Protein AF-A0A5J4R3A1-F1 (afdb_monomer_lite)

Structure (mmCIF, N/CA/C/O backbone):
data_AF-A0A5J4R3A1-F1
#
_entry.id   AF-A0A5J4R3A1-F1
#
loop_
_atom_site.group_PDB
_atom_site.id
_atom_site.type_symbol
_atom_site.label_atom_id
_atom_site.label_alt_id
_atom_site.label_comp_id
_atom_site.label_asym_id
_atom_site.label_entity_id
_atom_site.label_seq_id
_atom_site.pdbx_PDB_ins_code
_atom_site.Cartn_x
_atom_site.Cartn_y
_atom_site.Cartn_z
_atom_site.occupancy
_atom_site.B_iso_or_equiv
_atom_site.auth_seq_id
_atom_site.auth_comp_id
_atom_site.auth_asym_id
_atom_site.auth_atom_id
_atom_site.pdbx_PDB_model_num
ATOM 1 N N . MET A 1 1 ? 30.239 -17.167 -17.256 1.00 41.69 1 MET A N 1
ATOM 2 C CA . MET A 1 1 ? 29.666 -16.527 -16.058 1.00 41.69 1 MET A CA 1
ATOM 3 C C . MET A 1 1 ? 29.256 -15.148 -16.509 1.00 41.69 1 MET A C 1
ATOM 5 O O . MET A 1 1 ? 30.115 -14.288 -16.571 1.00 41.69 1 MET A O 1
ATOM 9 N N . ASP A 1 2 ? 27.990 -14.963 -16.870 1.00 40.16 2 ASP A N 1
ATOM 10 C CA . ASP A 1 2 ? 27.468 -13.661 -17.287 1.00 40.16 2 ASP A CA 1
ATOM 11 C C . ASP A 1 2 ? 26.061 -13.504 -16.708 1.00 40.16 2 ASP A C 1
ATOM 13 O O . ASP A 1 2 ? 25.052 -13.705 -17.376 1.00 40.16 2 ASP A O 1
ATOM 17 N N . LEU A 1 3 ? 25.999 -13.193 -15.411 1.00 45.00 3 LEU A N 1
ATOM 18 C CA . LEU A 1 3 ? 24.788 -12.699 -14.757 1.00 45.00 3 LEU A CA 1
ATOM 19 C C . LEU A 1 3 ? 24.689 -11.199 -15.031 1.00 45.00 3 LEU A C 1
ATOM 21 O O . LEU A 1 3 ? 24.968 -10.365 -14.175 1.00 45.00 3 LEU A O 1
ATOM 25 N N . LYS A 1 4 ? 24.308 -10.851 -16.259 1.00 47.97 4 LYS A N 1
ATOM 26 C CA . LYS A 1 4 ? 23.780 -9.521 -16.555 1.00 47.97 4 LYS A CA 1
ATOM 27 C C . LYS A 1 4 ? 22.272 -9.615 -16.359 1.00 47.97 4 LYS A C 1
ATOM 29 O O . LYS A 1 4 ? 21.528 -9.841 -17.308 1.00 47.97 4 LYS A O 1
ATOM 34 N N . SER A 1 5 ? 21.839 -9.527 -15.100 1.00 44.91 5 SER A N 1
ATOM 35 C CA . SER A 1 5 ? 20.430 -9.289 -14.792 1.00 44.91 5 SER A CA 1
ATOM 36 C C . SER A 1 5 ? 20.105 -7.909 -15.354 1.00 44.91 5 SER A C 1
ATOM 38 O O . SER A 1 5 ? 20.524 -6.885 -14.814 1.00 44.91 5 SER A O 1
ATOM 40 N N . SER A 1 6 ? 19.513 -7.895 -16.547 1.00 42.62 6 SER A N 1
ATOM 41 C CA . SER A 1 6 ? 19.063 -6.682 -17.210 1.00 42.62 6 SER A CA 1
ATOM 42 C C . SER A 1 6 ? 17.927 -6.129 -16.371 1.00 42.62 6 SER A C 1
ATOM 44 O O . SER A 1 6 ? 16.792 -6.578 -16.484 1.00 42.62 6 SER A O 1
ATOM 46 N N . ASN A 1 7 ? 18.267 -5.173 -15.517 1.00 51.69 7 ASN A N 1
ATOM 47 C CA . ASN A 1 7 ? 17.348 -4.360 -14.741 1.00 51.69 7 ASN A CA 1
ATOM 48 C C . ASN A 1 7 ? 16.622 -3.418 -15.713 1.00 51.69 7 ASN A C 1
ATOM 50 O O . ASN A 1 7 ? 16.937 -2.236 -15.825 1.00 51.69 7 ASN A O 1
ATOM 54 N N . LYS A 1 8 ? 15.770 -4.002 -16.557 1.00 50.09 8 LYS A N 1
ATOM 55 C CA . LYS A 1 8 ? 14.904 -3.267 -17.466 1.00 50.09 8 LYS A CA 1
ATOM 56 C C . LYS A 1 8 ? 13.750 -2.769 -16.606 1.00 50.09 8 LYS A C 1
ATOM 58 O O . LYS A 1 8 ? 13.118 -3.586 -15.933 1.00 50.09 8 LYS A O 1
ATOM 63 N N . SER A 1 9 ? 13.513 -1.460 -16.597 1.00 54.66 9 SER A N 1
ATOM 64 C CA . SER A 1 9 ? 12.262 -0.906 -16.087 1.00 54.66 9 SER A CA 1
ATOM 65 C C . SER A 1 9 ? 11.109 -1.726 -16.687 1.00 54.66 9 SER A C 1
ATOM 67 O O . SER A 1 9 ? 11.165 -2.095 -17.867 1.00 54.66 9 SER A O 1
ATOM 69 N N . PRO A 1 10 ? 10.124 -2.154 -15.879 1.00 63.81 10 PRO A N 1
ATOM 70 C CA . PRO A 1 10 ? 9.014 -2.934 -16.395 1.00 63.81 10 PRO A CA 1
ATOM 71 C C . PRO A 1 10 ? 8.327 -2.106 -17.479 1.00 63.81 10 PRO A C 1
ATOM 73 O O . PRO A 1 10 ? 8.098 -0.914 -17.299 1.00 63.81 10 PRO A O 1
ATOM 76 N N . GLU A 1 11 ? 8.016 -2.746 -18.603 1.00 66.56 11 GLU A N 1
ATOM 77 C CA . GLU A 1 11 ? 7.467 -2.120 -19.817 1.00 66.56 11 GLU A CA 1
ATOM 78 C C . GLU A 1 11 ? 6.253 -1.212 -19.530 1.00 66.56 11 GLU A C 1
ATOM 80 O O . GLU A 1 11 ? 6.054 -0.199 -20.194 1.00 66.56 11 GLU A O 1
ATOM 85 N N . CYS A 1 12 ? 5.500 -1.505 -18.464 1.00 71.94 12 CYS A N 1
ATOM 86 C CA . CYS A 1 12 ? 4.370 -0.703 -18.003 1.00 71.94 12 CYS A CA 1
ATOM 87 C C . CYS A 1 12 ? 4.738 0.671 -17.409 1.00 71.94 12 CYS A C 1
ATOM 89 O O . CYS A 1 12 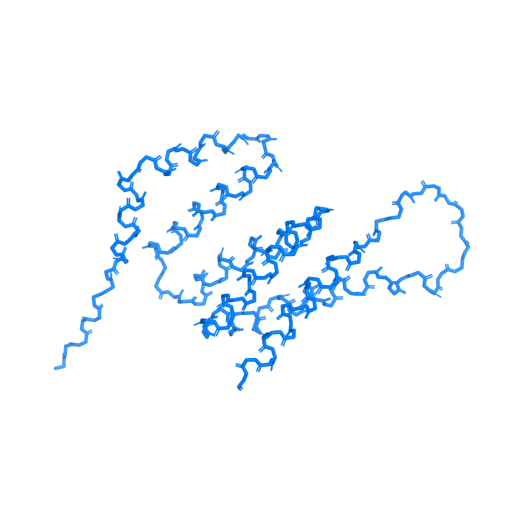? 3.909 1.577 -17.440 1.00 71.94 12 CYS A O 1
ATOM 91 N N . LEU A 1 13 ? 5.942 0.852 -16.854 1.00 76.00 13 LEU A N 1
ATOM 92 C CA . LEU A 1 13 ? 6.381 2.139 -16.303 1.00 76.00 13 LEU A CA 1
ATOM 93 C C . LEU A 1 13 ? 6.898 3.082 -17.378 1.00 76.00 13 LEU A C 1
ATOM 95 O O . LEU A 1 13 ? 6.645 4.285 -17.290 1.00 76.00 13 LEU A O 1
ATOM 99 N N . ASP A 1 14 ? 7.572 2.534 -18.388 1.00 78.75 14 ASP A N 1
ATOM 100 C CA . ASP A 1 14 ? 7.945 3.286 -19.582 1.00 78.75 14 ASP A CA 1
ATOM 101 C C . ASP A 1 14 ? 6.657 3.813 -20.247 1.00 78.75 14 ASP A C 1
ATOM 103 O O . ASP A 1 14 ? 6.508 5.016 -20.453 1.00 78.75 14 ASP A O 1
ATOM 107 N N . GLU A 1 15 ? 5.647 2.949 -20.417 1.00 82.94 15 GLU A N 1
ATOM 108 C CA . GLU A 1 15 ? 4.334 3.339 -20.945 1.00 82.94 15 GLU A CA 1
ATOM 109 C C . GLU A 1 15 ? 3.591 4.346 -20.044 1.00 82.94 15 GLU A C 1
ATOM 111 O O . GLU A 1 15 ? 3.004 5.307 -20.542 1.00 82.94 15 GLU A O 1
ATOM 116 N N . PHE A 1 16 ? 3.648 4.199 -18.716 1.00 86.00 16 PHE A N 1
ATOM 117 C CA . PHE A 1 16 ? 3.096 5.193 -17.788 1.00 86.00 16 PHE A CA 1
ATOM 118 C C . PHE A 1 16 ? 3.753 6.573 -17.955 1.00 86.00 16 PHE A C 1
ATOM 120 O O . PHE A 1 16 ? 3.058 7.590 -17.900 1.00 86.00 16 PHE A O 1
ATOM 127 N N . CYS A 1 17 ? 5.076 6.621 -18.139 1.00 81.81 17 CYS A N 1
ATOM 128 C CA . CYS A 1 17 ? 5.831 7.866 -18.291 1.00 81.81 17 CYS A CA 1
ATOM 129 C C . CYS A 1 17 ? 5.626 8.522 -19.661 1.00 81.81 17 CYS A C 1
ATOM 131 O O . CYS A 1 17 ? 5.611 9.753 -19.742 1.00 81.81 17 CYS A O 1
ATOM 133 N N . ASP A 1 18 ? 5.445 7.711 -20.703 1.00 85.19 18 ASP A N 1
ATOM 134 C CA . ASP A 1 18 ? 5.187 8.161 -22.071 1.00 85.19 18 ASP A CA 1
ATOM 135 C C . ASP A 1 18 ? 3.755 8.691 -22.255 1.00 85.19 18 ASP A C 1
ATOM 137 O O . ASP A 1 18 ? 3.489 9.509 -23.141 1.00 85.19 18 ASP A O 1
ATOM 141 N N . GLN A 1 19 ? 2.822 8.279 -21.396 1.00 86.00 19 GLN A N 1
ATOM 142 C CA . GLN A 1 19 ? 1.474 8.839 -21.344 1.00 86.00 19 GLN A CA 1
ATOM 143 C C . GLN A 1 19 ? 1.440 10.213 -20.649 1.00 86.00 19 GLN A C 1
ATOM 145 O O . GLN A 1 19 ? 2.308 10.586 -19.864 1.00 86.00 19 GLN A O 1
ATOM 150 N N . GLU A 1 20 ? 0.368 10.988 -20.856 1.00 89.06 20 GLU A N 1
ATOM 151 C CA . GLU A 1 20 ? 0.172 12.268 -20.149 1.00 89.06 20 GLU A CA 1
ATOM 152 C C . GLU A 1 20 ? -0.186 12.099 -18.655 1.00 89.06 20 GLU A C 1
ATOM 154 O O . GLU A 1 20 ? -0.392 13.093 -17.951 1.00 89.06 20 GLU A O 1
ATOM 159 N N . ILE A 1 21 ? -0.240 10.867 -18.131 1.00 89.44 21 ILE A N 1
ATOM 160 C CA . ILE A 1 21 ? -0.641 10.576 -16.746 1.00 89.44 21 ILE A CA 1
ATOM 161 C C . ILE A 1 21 ? 0.205 11.349 -15.720 1.00 89.44 21 ILE A C 1
ATOM 163 O O . ILE A 1 21 ? -0.392 12.038 -14.887 1.00 89.44 21 ILE A O 1
ATOM 167 N N . PRO A 1 22 ? 1.555 11.361 -15.766 1.00 89.81 22 PRO A N 1
ATOM 168 C CA . PRO A 1 22 ? 2.350 12.121 -14.803 1.00 89.81 22 PRO A CA 1
ATOM 169 C C . PRO A 1 22 ? 2.052 13.622 -14.858 1.00 89.81 22 PRO A C 1
ATOM 171 O O . PRO A 1 22 ? 2.093 14.303 -13.834 1.00 89.81 22 PRO A O 1
ATOM 174 N N . GLN A 1 23 ? 1.741 14.155 -16.045 1.00 88.44 23 GLN A N 1
ATOM 175 C CA . GLN A 1 23 ? 1.373 15.560 -16.211 1.00 88.44 23 GLN A CA 1
ATOM 176 C C . GLN A 1 23 ? 0.006 15.850 -15.590 1.00 88.44 23 GLN A C 1
ATOM 178 O O . GLN A 1 23 ? -0.160 16.885 -14.949 1.00 88.44 23 GLN A O 1
ATOM 183 N N . VAL A 1 24 ? -0.960 14.939 -15.740 1.00 91.50 24 VAL A N 1
ATOM 184 C CA . VAL A 1 24 ? -2.277 15.033 -15.098 1.00 91.50 24 VAL A CA 1
ATOM 185 C C . VAL A 1 24 ? -2.146 14.969 -13.577 1.00 91.50 24 VAL A C 1
ATOM 187 O O . VAL A 1 24 ? -2.689 15.838 -12.902 1.00 91.50 24 VAL A O 1
ATOM 190 N N . LEU A 1 25 ? -1.376 14.021 -13.036 1.00 91.12 25 LEU A N 1
ATOM 191 C CA . LEU A 1 25 ? -1.151 13.893 -11.591 1.00 91.12 25 LEU A CA 1
ATOM 192 C C . LEU A 1 25 ? -0.481 15.143 -11.000 1.00 91.12 25 LEU A C 1
ATOM 194 O O . LEU A 1 25 ? -0.883 15.632 -9.947 1.00 91.12 25 LEU A O 1
ATOM 198 N N . LYS A 1 26 ? 0.485 15.737 -11.716 1.00 89.38 26 LYS A N 1
ATOM 199 C CA . LYS A 1 26 ? 1.151 16.984 -11.298 1.00 89.38 26 LYS A CA 1
ATOM 200 C C . LYS A 1 26 ? 0.199 18.175 -11.146 1.00 89.38 26 LYS A C 1
ATOM 202 O O . LYS A 1 26 ? 0.515 19.092 -10.392 1.00 89.38 26 LYS A O 1
ATOM 207 N N . LYS A 1 27 ? -0.959 18.174 -11.820 1.00 90.88 27 LYS A N 1
ATOM 208 C CA . LYS A 1 27 ? -1.966 19.246 -11.688 1.00 90.88 27 LYS A CA 1
ATOM 209 C C . LYS A 1 27 ? -2.615 19.285 -10.302 1.00 90.88 27 LYS A C 1
ATOM 211 O O . LYS A 1 27 ? -3.169 20.319 -9.957 1.00 90.88 27 LYS A O 1
ATOM 216 N N . PHE A 1 28 ? -2.519 18.204 -9.527 1.00 88.25 28 PHE A N 1
ATOM 217 C CA . PHE A 1 28 ? -3.049 18.102 -8.163 1.00 88.25 28 PHE A CA 1
ATOM 218 C C . PHE A 1 28 ? -1.986 18.348 -7.079 1.00 88.25 28 PHE A C 1
ATOM 220 O O . PHE A 1 28 ? -2.205 18.010 -5.924 1.00 88.25 28 PHE A O 1
ATOM 227 N N . LEU A 1 29 ? -0.801 18.868 -7.431 1.00 88.44 29 LEU A N 1
ATOM 228 C CA . LEU A 1 29 ? 0.295 19.126 -6.484 1.00 88.44 29 LEU A CA 1
ATOM 229 C C . LEU A 1 29 ? 0.290 20.565 -5.951 1.00 88.44 29 LEU A C 1
ATOM 231 O O . LEU A 1 29 ? 1.351 21.161 -5.743 1.00 88.44 29 LEU A O 1
ATOM 235 N N . GLY A 1 30 ? -0.891 21.162 -5.772 1.00 82.88 30 GLY A N 1
ATOM 236 C CA . GLY A 1 30 ? -1.003 22.535 -5.305 1.00 82.88 30 GLY A CA 1
ATOM 237 C C . GLY A 1 30 ? -0.293 22.737 -3.955 1.00 82.88 30 GLY A C 1
ATOM 238 O O . GLY A 1 30 ? -0.465 21.936 -3.042 1.00 82.88 30 GLY A O 1
ATOM 239 N N . PRO A 1 31 ? 0.462 23.834 -3.750 1.00 68.62 31 PRO A N 1
ATOM 240 C CA . PRO A 1 31 ? 1.281 24.049 -2.546 1.00 68.62 31 PRO A CA 1
ATOM 241 C C . PRO A 1 31 ? 0.484 24.194 -1.236 1.00 68.62 31 PRO A C 1
ATOM 243 O O . PRO A 1 31 ? 1.071 24.275 -0.160 1.00 68.62 31 PRO A O 1
ATOM 246 N N . LYS A 1 32 ? -0.848 24.273 -1.316 1.00 75.00 32 LYS A N 1
ATOM 247 C CA . LYS A 1 32 ? -1.768 24.305 -0.169 1.00 75.00 32 LYS A CA 1
ATOM 248 C C . LYS A 1 32 ? -2.828 23.204 -0.237 1.00 75.00 32 LYS A C 1
ATOM 250 O O . LYS A 1 32 ? -3.722 23.178 0.604 1.00 75.00 32 LYS A O 1
ATOM 255 N N . GLU A 1 33 ? -2.756 22.336 -1.241 1.00 72.25 33 GLU A N 1
ATOM 256 C CA . GLU A 1 33 ? -3.650 21.194 -1.354 1.00 72.25 33 GLU A CA 1
ATOM 257 C C . GLU A 1 33 ? -3.124 20.100 -0.427 1.00 72.25 33 GLU A C 1
ATOM 259 O O . GLU A 1 33 ? -1.952 19.744 -0.441 1.00 72.25 33 GLU A O 1
ATOM 264 N N . GLN A 1 34 ? -3.996 19.636 0.454 1.00 70.88 34 GLN A N 1
ATOM 265 C CA . GLN A 1 34 ? -3.805 18.450 1.293 1.00 70.88 34 GLN A CA 1
ATOM 266 C C . GLN A 1 34 ? -5.022 17.536 1.126 1.00 70.88 34 GLN A C 1
ATOM 268 O O . GLN A 1 34 ? -5.367 16.747 2.003 1.00 70.88 34 GLN A O 1
ATOM 273 N N . ASP A 1 35 ? -5.748 17.735 0.024 1.00 74.69 35 ASP A N 1
ATOM 274 C CA . ASP A 1 35 ? -6.918 16.949 -0.285 1.00 74.69 35 ASP A CA 1
ATOM 275 C C . ASP A 1 35 ? -6.503 15.570 -0.804 1.00 74.69 35 ASP A C 1
ATOM 277 O O . ASP A 1 35 ? -5.334 15.250 -1.022 1.00 74.69 35 ASP A O 1
ATOM 281 N N . GLU A 1 36 ? -7.488 14.707 -0.979 1.00 71.38 36 GLU A N 1
ATOM 2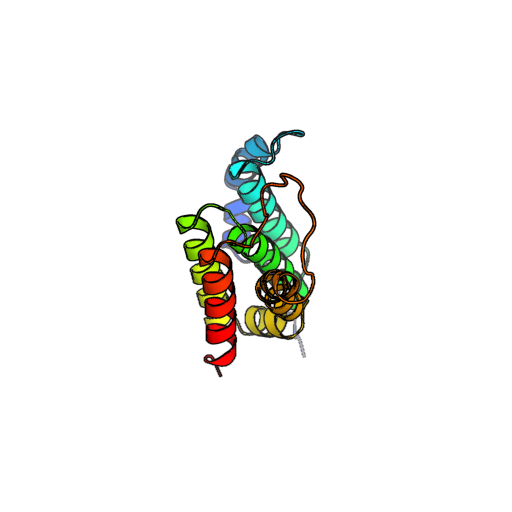82 C CA . GLU A 1 36 ? -7.235 13.336 -1.401 1.00 71.38 36 GLU A CA 1
ATOM 283 C C . GLU A 1 36 ? -6.524 13.249 -2.757 1.00 71.38 36 GLU A C 1
ATOM 285 O O . GLU A 1 36 ? -5.692 12.368 -2.957 1.00 71.38 36 GLU A O 1
ATOM 290 N N . LYS A 1 37 ? -6.824 14.157 -3.690 1.00 84.19 37 LYS A N 1
ATOM 291 C CA . LYS A 1 37 ? -6.215 14.133 -5.024 1.00 84.19 37 LYS A CA 1
ATOM 292 C C . LYS A 1 37 ? -4.735 14.459 -4.932 1.00 84.19 37 LYS A C 1
ATOM 294 O O . LYS A 1 37 ? -3.943 13.821 -5.625 1.00 84.19 37 LYS A O 1
ATOM 299 N N . PHE A 1 38 ? -4.373 15.387 -4.051 1.00 83.94 38 PHE A N 1
ATOM 300 C CA . PHE A 1 38 ? -2.988 15.671 -3.712 1.00 83.94 38 PHE A CA 1
ATOM 301 C C . PHE A 1 38 ? -2.287 14.435 -3.133 1.00 83.94 38 PHE A C 1
ATOM 303 O O . PHE A 1 38 ? -1.249 14.025 -3.655 1.00 83.94 38 PHE A O 1
ATOM 310 N N . VAL A 1 39 ? -2.867 13.783 -2.117 1.00 78.25 39 VAL A N 1
ATOM 311 C CA . VAL A 1 39 ? -2.270 12.585 -1.490 1.00 78.25 39 VAL A CA 1
ATOM 312 C C . VAL A 1 39 ? -2.106 11.449 -2.503 1.00 78.25 39 VAL A C 1
ATOM 314 O O . VAL A 1 39 ? -1.029 10.873 -2.611 1.00 78.25 39 VAL A O 1
ATOM 317 N N . LEU A 1 40 ? -3.126 11.156 -3.312 1.00 85.81 40 LEU A N 1
ATOM 318 C CA . LEU A 1 40 ? -3.052 10.089 -4.314 1.00 85.81 40 LEU A CA 1
ATOM 319 C C . LEU A 1 40 ? -2.043 10.407 -5.423 1.00 85.81 40 LEU A C 1
ATOM 321 O O . LEU A 1 40 ? -1.259 9.545 -5.817 1.00 85.81 40 LEU A O 1
ATOM 325 N N . SER A 1 41 ? -2.020 11.648 -5.908 1.00 87.38 41 SER A N 1
ATOM 326 C CA . SER A 1 41 ? -1.117 12.045 -6.992 1.00 87.38 41 SER A CA 1
ATOM 327 C C . SER A 1 41 ? 0.338 12.057 -6.546 1.00 87.38 41 SER A C 1
ATOM 329 O O . SER A 1 41 ? 1.201 11.553 -7.264 1.00 87.38 41 SER A O 1
ATOM 331 N N . THR A 1 42 ? 0.615 12.587 -5.351 1.00 82.69 42 THR A N 1
ATOM 332 C CA . THR A 1 42 ? 1.952 12.523 -4.744 1.00 82.69 42 THR A CA 1
ATOM 333 C C . THR A 1 42 ? 2.387 11.080 -4.516 1.00 82.69 42 THR A C 1
ATOM 335 O O . THR A 1 42 ? 3.511 10.739 -4.871 1.00 82.69 42 THR A O 1
ATOM 338 N N . THR A 1 43 ? 1.491 10.226 -4.015 1.00 85.81 43 THR A N 1
ATOM 339 C CA . THR A 1 43 ? 1.738 8.795 -3.792 1.00 85.81 43 THR A CA 1
ATOM 340 C C . THR A 1 43 ? 2.147 8.083 -5.076 1.00 85.81 43 THR A C 1
ATOM 342 O O . THR A 1 43 ? 3.220 7.489 -5.129 1.00 85.81 43 THR A O 1
ATOM 345 N N . ILE A 1 44 ? 1.344 8.188 -6.139 1.00 87.94 44 ILE A N 1
ATOM 346 C CA . ILE A 1 44 ? 1.627 7.514 -7.415 1.00 87.94 44 ILE A CA 1
ATOM 347 C C . ILE A 1 44 ? 2.948 8.020 -8.009 1.00 87.94 44 ILE A C 1
ATOM 349 O O . ILE A 1 44 ? 3.790 7.222 -8.416 1.00 87.94 44 ILE A O 1
ATOM 353 N N . LEU A 1 45 ? 3.168 9.341 -8.021 1.00 83.50 45 LEU A N 1
ATOM 354 C CA . LEU A 1 45 ? 4.409 9.929 -8.537 1.00 83.50 45 LEU A CA 1
ATOM 355 C C . LEU A 1 45 ? 5.638 9.512 -7.718 1.00 83.50 45 LEU A C 1
ATOM 357 O O . LEU A 1 45 ? 6.709 9.314 -8.291 1.00 83.50 45 LEU A O 1
ATOM 361 N N . HIS A 1 46 ? 5.496 9.380 -6.398 1.00 82.19 46 HIS A N 1
ATOM 362 C CA . HIS A 1 46 ? 6.570 8.925 -5.524 1.00 82.19 46 HIS A CA 1
ATOM 363 C C . HIS A 1 46 ? 6.897 7.451 -5.764 1.00 82.19 46 HIS A C 1
ATOM 365 O O . HIS A 1 46 ? 8.061 7.135 -5.988 1.00 82.19 46 HIS A O 1
ATOM 371 N N . ILE A 1 47 ? 5.887 6.575 -5.802 1.00 80.19 47 ILE A N 1
ATOM 372 C CA . ILE A 1 47 ? 6.060 5.139 -6.063 1.00 80.19 47 ILE A CA 1
ATOM 373 C C . ILE A 1 47 ? 6.752 4.925 -7.410 1.00 80.19 47 ILE A C 1
ATOM 375 O O . ILE A 1 47 ? 7.774 4.249 -7.461 1.00 80.19 47 ILE A O 1
ATOM 379 N N . VAL A 1 48 ? 6.264 5.555 -8.484 1.00 81.81 48 VAL A N 1
ATOM 380 C CA . VAL A 1 48 ? 6.867 5.430 -9.823 1.00 81.81 48 VAL A CA 1
ATOM 381 C C . VAL A 1 48 ? 8.297 5.975 -9.843 1.00 81.81 48 VAL A C 1
ATOM 383 O O . VAL A 1 48 ? 9.205 5.317 -10.346 1.00 81.81 48 VAL A O 1
ATOM 386 N N . GLY A 1 49 ? 8.528 7.150 -9.248 1.00 75.31 49 GLY A N 1
ATOM 387 C CA . GLY A 1 49 ? 9.859 7.757 -9.189 1.00 75.31 49 GLY A CA 1
ATOM 388 C C . GLY A 1 49 ? 10.870 6.969 -8.347 1.00 75.31 49 GLY A C 1
ATOM 389 O O . GLY A 1 49 ? 12.068 7.031 -8.627 1.00 75.31 49 GLY A O 1
ATOM 390 N N . VAL A 1 50 ? 10.409 6.240 -7.326 1.00 71.25 50 VAL A N 1
ATOM 391 C CA . VAL A 1 50 ? 11.215 5.293 -6.542 1.00 71.25 50 VAL A CA 1
ATOM 392 C C . VAL A 1 50 ? 11.482 4.027 -7.350 1.00 71.25 50 VAL A C 1
ATOM 394 O O . VAL A 1 50 ? 12.623 3.573 -7.393 1.00 71.25 50 VAL A O 1
ATOM 397 N N . TYR A 1 51 ? 10.464 3.491 -8.023 1.00 68.81 51 TYR A N 1
ATOM 398 C CA . TYR A 1 51 ? 10.568 2.266 -8.810 1.00 68.81 51 TYR A CA 1
ATOM 399 C C . TYR A 1 51 ? 11.620 2.386 -9.921 1.00 68.81 51 TYR A C 1
ATOM 401 O O . TYR A 1 51 ? 12.427 1.477 -10.095 1.00 68.81 51 TYR A O 1
ATOM 409 N N . ASP A 1 52 ? 11.660 3.525 -10.617 1.00 70.00 52 ASP A N 1
ATOM 410 C CA . ASP A 1 52 ? 12.617 3.801 -11.699 1.00 70.00 52 ASP A CA 1
ATOM 411 C C . ASP A 1 52 ? 14.079 3.890 -11.213 1.00 70.00 52 ASP A C 1
ATOM 413 O O . ASP A 1 52 ? 15.021 3.539 -11.919 1.00 70.00 52 ASP A O 1
ATOM 417 N N . LYS A 1 53 ? 14.293 4.343 -9.971 1.00 70.44 53 LYS A N 1
ATOM 418 C CA . LYS A 1 53 ? 15.632 4.685 -9.458 1.00 70.44 53 LYS A CA 1
ATOM 419 C C . LYS A 1 53 ? 16.227 3.655 -8.513 1.00 70.44 53 LYS A C 1
ATOM 421 O O . LYS A 1 53 ? 17.442 3.654 -8.312 1.00 70.44 53 LYS A O 1
ATOM 426 N N . ILE A 1 54 ? 15.395 2.834 -7.881 1.00 73.12 54 ILE A N 1
ATOM 427 C CA . ILE A 1 54 ? 15.804 1.951 -6.793 1.00 73.12 54 ILE A CA 1
ATOM 428 C C . ILE A 1 54 ? 15.532 0.504 -7.184 1.00 73.12 54 ILE A C 1
ATOM 430 O O . ILE A 1 54 ? 14.401 0.110 -7.459 1.00 73.12 54 ILE A O 1
ATOM 434 N N . SER A 1 55 ? 16.601 -0.290 -7.203 1.00 71.31 55 SER A N 1
ATOM 435 C CA . SER A 1 55 ? 16.553 -1.736 -7.457 1.00 71.31 55 SER A CA 1
ATOM 436 C C . SER A 1 55 ? 16.372 -2.570 -6.190 1.00 71.31 55 SER A C 1
ATOM 438 O O . SER A 1 55 ? 16.247 -3.781 -6.286 1.00 71.31 55 SER A O 1
ATOM 440 N N . ASP A 1 56 ? 16.427 -1.936 -5.018 1.00 80.62 56 ASP A N 1
ATOM 441 C CA . ASP A 1 56 ? 16.201 -2.586 -3.731 1.00 80.62 56 ASP A CA 1
ATOM 442 C C . ASP A 1 56 ? 14.692 -2.727 -3.485 1.00 80.62 56 ASP A C 1
ATOM 444 O O . ASP A 1 56 ? 13.977 -1.727 -3.345 1.00 80.62 56 ASP A O 1
ATOM 448 N N . ASP A 1 57 ? 14.219 -3.972 -3.457 1.00 75.50 57 ASP A N 1
ATOM 449 C CA . ASP A 1 57 ? 12.797 -4.291 -3.333 1.00 75.50 57 ASP A CA 1
ATOM 450 C C . ASP A 1 57 ? 12.215 -3.856 -1.978 1.00 75.50 57 ASP A C 1
ATOM 452 O O . ASP A 1 57 ? 11.061 -3.447 -1.920 1.00 75.50 57 ASP A O 1
ATOM 456 N N . ILE A 1 58 ? 13.008 -3.820 -0.899 1.00 76.62 58 ILE A N 1
ATOM 457 C CA . ILE A 1 58 ? 12.534 -3.392 0.430 1.00 76.62 58 ILE A CA 1
ATOM 458 C C . ILE A 1 58 ? 12.237 -1.893 0.424 1.00 76.62 58 ILE A C 1
ATOM 460 O O . ILE A 1 58 ? 11.192 -1.448 0.907 1.00 76.62 58 ILE A O 1
ATOM 464 N N . ILE A 1 59 ? 13.148 -1.090 -0.135 1.00 79.25 59 ILE A N 1
ATOM 465 C CA . ILE A 1 59 ? 12.956 0.364 -0.227 1.00 79.25 59 ILE A CA 1
ATOM 466 C C . ILE A 1 59 ? 11.749 0.684 -1.115 1.00 79.25 59 ILE A C 1
ATOM 468 O O . ILE A 1 59 ? 10.945 1.557 -0.779 1.00 79.25 59 ILE A O 1
ATOM 472 N N . ARG A 1 60 ? 11.602 -0.039 -2.229 1.00 78.62 60 ARG A N 1
ATOM 473 C CA . ARG A 1 60 ? 10.467 0.102 -3.143 1.00 78.62 60 ARG A CA 1
ATOM 474 C C . ARG A 1 60 ? 9.142 -0.254 -2.467 1.00 78.62 60 ARG A C 1
ATOM 476 O O . ARG A 1 60 ? 8.201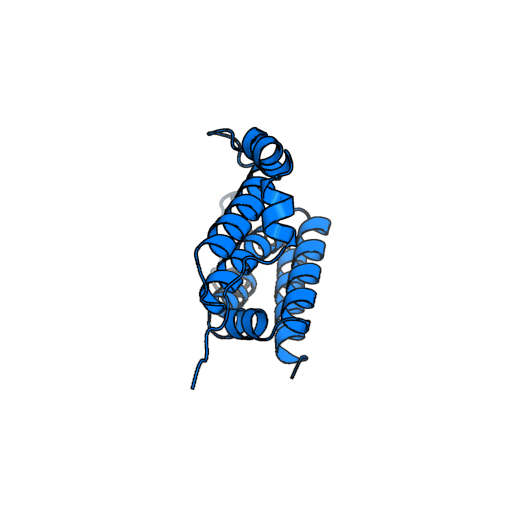 0.534 -2.541 1.00 78.62 60 ARG A O 1
ATOM 483 N N . SER A 1 61 ? 9.082 -1.383 -1.770 1.00 81.44 61 SER A N 1
ATOM 484 C CA . SER A 1 61 ? 7.885 -1.830 -1.055 1.00 81.44 61 SER A CA 1
ATOM 485 C C . SER A 1 61 ? 7.482 -0.846 0.040 1.00 81.44 61 SER A C 1
ATOM 487 O O . SER A 1 61 ? 6.310 -0.488 0.149 1.00 81.44 61 SER A O 1
ATOM 489 N N . ASN A 1 62 ? 8.446 -0.280 0.770 1.00 81.25 62 ASN A N 1
ATOM 490 C CA . ASN A 1 62 ? 8.165 0.746 1.778 1.00 81.25 62 ASN A CA 1
ATOM 491 C C . ASN A 1 62 ? 7.529 2.013 1.185 1.00 81.25 62 ASN A C 1
ATOM 493 O O . ASN A 1 62 ? 6.638 2.596 1.804 1.00 81.25 62 ASN A O 1
ATOM 497 N N . ALA A 1 63 ? 7.938 2.417 -0.022 1.00 81.38 63 ALA A N 1
ATOM 498 C CA . ALA A 1 63 ? 7.351 3.566 -0.711 1.00 81.38 63 ALA A CA 1
ATOM 499 C C . ALA A 1 63 ? 5.884 3.337 -1.122 1.00 81.38 63 ALA A C 1
ATOM 501 O O . ALA A 1 63 ? 5.131 4.305 -1.232 1.00 81.38 63 ALA A O 1
ATOM 502 N N . ALA A 1 64 ? 5.468 2.082 -1.327 1.00 80.75 64 ALA A N 1
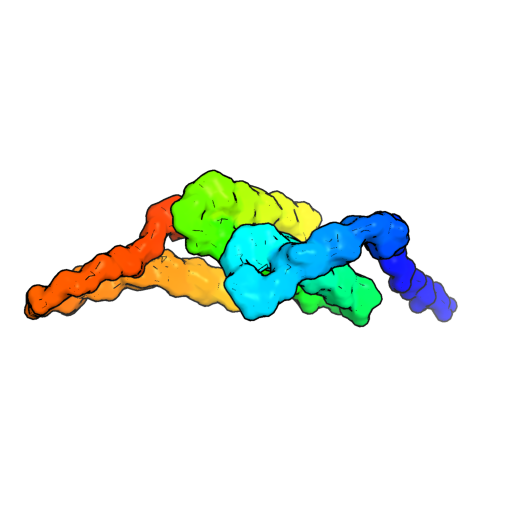ATOM 503 C CA . ALA A 1 64 ? 4.079 1.717 -1.610 1.00 80.75 64 ALA A CA 1
ATOM 504 C C . ALA A 1 64 ? 3.233 1.525 -0.336 1.00 80.75 64 ALA A C 1
ATOM 506 O O . ALA A 1 64 ? 2.051 1.868 -0.321 1.00 80.75 64 ALA A O 1
ATOM 507 N N . ILE A 1 65 ? 3.838 1.010 0.739 1.00 89.38 65 ILE A N 1
ATOM 508 C CA . ILE A 1 65 ? 3.164 0.693 2.006 1.00 89.38 65 ILE A CA 1
ATOM 509 C C . ILE A 1 65 ? 2.738 1.954 2.771 1.00 89.38 65 ILE A C 1
ATOM 511 O O . ILE A 1 65 ? 1.584 2.059 3.189 1.00 89.38 65 ILE A O 1
ATOM 515 N N . GLU A 1 66 ? 3.650 2.911 2.968 1.00 88.31 66 GLU A N 1
ATOM 516 C CA . GLU A 1 66 ? 3.418 4.069 3.849 1.00 88.31 66 GLU A CA 1
ATOM 517 C C . GLU A 1 66 ? 2.186 4.905 3.437 1.00 88.31 66 GLU A C 1
ATOM 519 O O . GLU A 1 66 ? 1.347 5.208 4.293 1.00 88.31 66 GLU A O 1
ATOM 524 N N . PRO A 1 67 ? 1.971 5.218 2.146 1.00 87.94 67 PRO A N 1
ATOM 525 C CA . PRO A 1 67 ? 0.773 5.936 1.722 1.00 87.94 67 PRO A CA 1
ATOM 526 C C . PRO A 1 67 ? -0.530 5.173 1.981 1.00 87.94 67 PRO A C 1
ATOM 528 O O . PRO A 1 67 ? -1.538 5.776 2.353 1.00 87.94 67 PRO A O 1
ATOM 531 N N . LEU A 1 68 ? -0.528 3.844 1.827 1.00 91.75 68 LEU A N 1
ATOM 532 C CA . LEU A 1 68 ? -1.703 3.022 2.121 1.00 91.75 68 LEU A CA 1
ATOM 533 C C . LEU A 1 68 ? -2.016 3.035 3.619 1.00 91.75 68 LEU A C 1
ATOM 535 O O . LEU A 1 68 ? -3.178 3.203 3.987 1.00 91.75 68 LEU A O 1
ATOM 539 N N . ILE A 1 69 ? -0.998 2.967 4.483 1.00 92.31 69 ILE A N 1
ATOM 540 C CA . ILE A 1 69 ? -1.166 3.127 5.936 1.00 92.31 69 ILE A CA 1
ATOM 541 C C . ILE A 1 69 ? -1.794 4.488 6.264 1.00 92.31 69 ILE A C 1
ATOM 543 O O . ILE A 1 69 ? -2.708 4.561 7.089 1.00 92.31 69 ILE A O 1
ATOM 547 N N . GLN A 1 70 ? -1.365 5.566 5.606 1.00 90.38 70 GLN A N 1
ATOM 548 C CA . GLN A 1 70 ? -1.957 6.892 5.808 1.00 90.38 70 GLN A CA 1
ATOM 549 C C . GLN A 1 70 ? -3.434 6.936 5.392 1.00 90.38 70 GLN A C 1
ATOM 551 O O . GLN A 1 70 ? -4.261 7.489 6.120 1.00 90.38 70 GLN A O 1
ATOM 556 N N . ILE A 1 71 ? -3.801 6.306 4.270 1.00 91.19 71 ILE A N 1
ATOM 557 C CA . ILE A 1 71 ? -5.200 6.235 3.815 1.00 91.19 71 ILE A CA 1
ATOM 558 C C . ILE A 1 71 ? -6.048 5.358 4.750 1.00 91.19 71 ILE A C 1
ATOM 560 O O . ILE A 1 71 ? -7.212 5.687 4.990 1.00 91.19 71 ILE A O 1
ATOM 564 N N . ILE A 1 72 ? -5.483 4.301 5.345 1.00 94.44 72 ILE A N 1
ATOM 565 C CA . ILE A 1 72 ? -6.174 3.495 6.366 1.00 94.44 72 ILE A CA 1
ATOM 566 C C . ILE A 1 72 ? -6.617 4.367 7.551 1.00 94.44 72 ILE A C 1
ATOM 568 O O . ILE A 1 72 ? -7.711 4.166 8.075 1.00 94.44 72 ILE A O 1
ATOM 572 N N . HIS A 1 73 ? -5.844 5.389 7.921 1.00 92.56 73 HIS A N 1
ATOM 573 C CA . HIS A 1 73 ? -6.195 6.333 8.990 1.00 92.56 73 HIS A CA 1
ATOM 574 C C . HIS A 1 73 ? -7.187 7.429 8.561 1.00 92.56 73 HIS A C 1
ATOM 576 O O . HIS A 1 73 ? -7.458 8.361 9.320 1.00 92.56 73 HIS A O 1
ATOM 582 N N . SER A 1 74 ? -7.764 7.334 7.360 1.00 90.06 74 SER A N 1
ATOM 583 C CA . SER A 1 74 ? -8.782 8.273 6.897 1.00 90.06 74 SER A CA 1
ATOM 584 C C . SER A 1 74 ? -10.042 8.226 7.778 1.00 90.06 74 SER A C 1
ATOM 586 O O . SER A 1 74 ? -10.528 7.142 8.119 1.00 90.06 74 SER A O 1
ATOM 588 N N . PRO A 1 75 ? -10.673 9.382 8.069 1.00 87.75 75 PRO A N 1
ATOM 589 C CA . PRO A 1 75 ? -11.988 9.409 8.709 1.00 87.75 75 PRO A CA 1
ATOM 590 C C . PRO A 1 75 ? -13.101 8.844 7.807 1.00 87.75 75 PRO A C 1
ATOM 592 O O . PRO A 1 75 ? -14.208 8.606 8.280 1.00 87.75 75 PRO A O 1
ATOM 595 N N . ASN A 1 76 ? -12.835 8.632 6.513 1.00 91.00 76 ASN A N 1
ATOM 596 C CA . ASN A 1 76 ? -13.773 8.001 5.593 1.00 91.00 76 ASN A CA 1
ATOM 597 C C . ASN A 1 76 ? -13.637 6.471 5.657 1.00 91.00 76 ASN A C 1
ATOM 599 O O . ASN A 1 76 ? -12.660 5.908 5.162 1.00 91.00 76 ASN A O 1
ATOM 603 N N . GLU A 1 77 ? -14.650 5.809 6.213 1.00 93.69 77 GLU A N 1
ATOM 604 C CA . GLU A 1 77 ? -14.692 4.352 6.392 1.00 93.69 77 GLU A CA 1
ATOM 605 C C . GLU A 1 77 ? -14.465 3.573 5.089 1.00 93.69 77 GLU A C 1
ATOM 607 O O . GLU A 1 77 ? -13.650 2.653 5.053 1.00 93.69 77 GLU A O 1
ATOM 612 N N . ASN A 1 78 ? -15.118 3.970 3.992 1.00 92.50 78 ASN A N 1
ATOM 613 C CA . ASN A 1 78 ? -14.981 3.270 2.713 1.00 92.50 78 ASN A CA 1
ATOM 614 C C . ASN A 1 78 ? -13.542 3.319 2.189 1.00 92.50 78 ASN A C 1
AT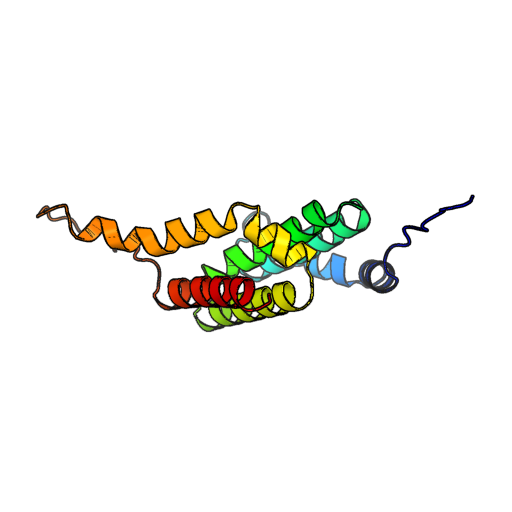OM 616 O O . ASN A 1 78 ? -13.064 2.345 1.613 1.00 92.50 78 ASN A O 1
ATOM 620 N N . ARG A 1 79 ? -12.842 4.439 2.398 1.00 89.25 79 ARG A N 1
ATOM 621 C CA . ARG A 1 79 ? -11.439 4.593 1.984 1.00 89.25 79 ARG A CA 1
ATOM 622 C C . ARG A 1 79 ? -10.504 3.803 2.871 1.00 89.25 79 ARG A C 1
ATOM 624 O O . ARG A 1 79 ? -9.630 3.123 2.353 1.00 89.25 79 ARG A O 1
ATOM 631 N N . SER A 1 80 ? -10.722 3.876 4.180 1.00 94.69 80 SER A N 1
ATOM 632 C CA . SER A 1 80 ? -9.956 3.106 5.153 1.00 94.69 80 SER A CA 1
ATOM 633 C C . SER A 1 80 ? -10.023 1.611 4.828 1.00 94.69 80 SER A C 1
ATOM 635 O O . SER A 1 80 ? -8.991 0.963 4.675 1.00 94.69 80 SER A O 1
ATOM 637 N N . LYS A 1 81 ? -11.237 1.104 4.574 1.00 93.94 81 LYS A N 1
ATOM 638 C CA . LYS A 1 81 ? -11.487 -0.287 4.188 1.00 93.94 81 LYS A CA 1
ATOM 639 C C . LYS A 1 81 ? -10.918 -0.653 2.815 1.00 93.94 81 LYS A C 1
ATOM 641 O O . LYS A 1 81 ? -10.413 -1.756 2.634 1.00 93.94 81 LYS A O 1
ATOM 646 N N . ALA A 1 82 ?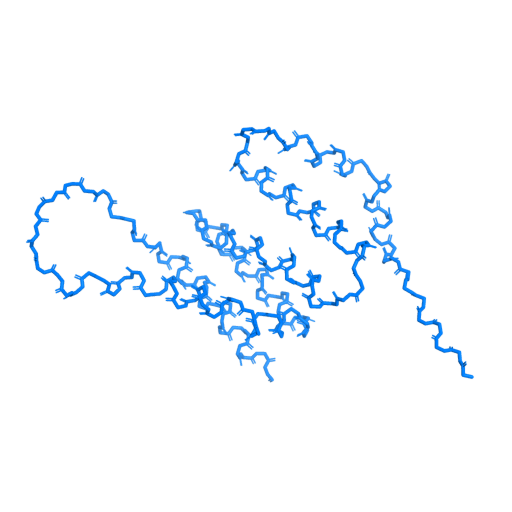 -11.018 0.240 1.831 1.00 91.31 82 ALA A N 1
ATOM 647 C CA . ALA A 1 82 ? -10.426 0.001 0.517 1.00 91.31 82 ALA A CA 1
ATOM 648 C C . ALA A 1 82 ? -8.897 -0.093 0.613 1.00 91.31 82 ALA A C 1
ATOM 650 O O . ALA A 1 82 ? -8.313 -1.022 0.067 1.00 91.31 82 ALA A O 1
ATOM 651 N N . ALA A 1 83 ? -8.264 0.816 1.357 1.00 91.94 83 ALA A N 1
ATOM 652 C CA . ALA A 1 83 ? -6.820 0.825 1.543 1.00 91.94 83 ALA A CA 1
ATOM 653 C C . ALA A 1 83 ? -6.322 -0.390 2.334 1.00 91.94 83 ALA A C 1
ATOM 655 O O . ALA A 1 83 ? -5.317 -0.974 1.941 1.00 91.94 83 ALA A O 1
ATOM 656 N N . SER A 1 84 ? -7.025 -0.815 3.392 1.00 94.88 84 SER A N 1
ATOM 657 C CA . SER A 1 84 ? -6.652 -2.034 4.121 1.00 94.88 84 SER A CA 1
ATOM 658 C C . SER A 1 84 ? -6.799 -3.285 3.266 1.00 94.88 84 SER A C 1
ATOM 660 O O . SER A 1 84 ? -5.918 -4.139 3.295 1.00 94.88 84 SER A O 1
ATOM 662 N N . LYS A 1 85 ? -7.859 -3.374 2.454 1.00 93.19 85 LYS A N 1
ATOM 663 C CA . LYS A 1 85 ? -8.035 -4.472 1.498 1.00 93.19 85 LYS A CA 1
ATOM 664 C C . LYS A 1 85 ? -6.902 -4.506 0.474 1.00 93.19 85 LYS A C 1
ATOM 666 O O . LYS A 1 85 ? -6.285 -5.548 0.312 1.00 93.19 85 LYS A O 1
ATOM 671 N N . THR A 1 86 ? -6.591 -3.374 -0.157 1.00 92.56 86 THR A N 1
ATOM 672 C CA . THR A 1 86 ? -5.494 -3.283 -1.132 1.00 92.56 86 THR A CA 1
ATOM 673 C C . THR A 1 86 ? -4.145 -3.621 -0.504 1.00 92.56 86 THR A C 1
ATOM 675 O O . THR A 1 86 ? -3.381 -4.375 -1.092 1.00 92.56 86 THR A O 1
ATOM 678 N N . LEU A 1 87 ? -3.844 -3.102 0.689 1.00 93.31 87 LEU A N 1
ATOM 679 C CA . LEU A 1 87 ? -2.587 -3.409 1.374 1.00 93.31 87 LEU A CA 1
ATOM 680 C C . LEU A 1 87 ? -2.493 -4.891 1.763 1.00 93.31 87 LEU A C 1
ATOM 682 O O . LEU A 1 87 ? -1.420 -5.477 1.672 1.00 93.31 87 LEU A O 1
ATOM 686 N N . GLY A 1 88 ? -3.612 -5.489 2.172 1.00 91.88 88 GLY A N 1
ATOM 687 C CA . GLY A 1 88 ? -3.706 -6.916 2.453 1.00 91.88 88 GLY A CA 1
ATOM 688 C C . GLY A 1 88 ? -3.457 -7.788 1.227 1.00 91.88 88 GLY A C 1
ATOM 689 O O . GLY A 1 88 ? -2.598 -8.658 1.283 1.00 91.88 88 GLY A O 1
ATOM 690 N N . GLU A 1 89 ? -4.138 -7.501 0.114 1.00 90.50 89 GLU A N 1
ATOM 691 C CA . GLU A 1 89 ? -3.942 -8.197 -1.169 1.00 90.50 89 GLU A CA 1
ATOM 692 C C . GLU A 1 89 ? -2.485 -8.080 -1.645 1.00 90.50 89 GLU A C 1
ATOM 694 O O . GLU A 1 89 ? -1.866 -9.072 -2.012 1.00 90.50 89 GLU A O 1
ATOM 699 N N . LEU A 1 90 ? -1.882 -6.890 -1.536 1.00 90.00 90 LEU A N 1
ATOM 700 C CA . LEU A 1 90 ? -0.470 -6.691 -1.874 1.00 90.00 90 LEU A CA 1
ATOM 701 C C . LEU A 1 90 ? 0.482 -7.512 -0.991 1.00 90.00 90 LEU A C 1
ATOM 703 O O . LEU A 1 90 ? 1.489 -8.010 -1.480 1.00 90.00 90 LEU A O 1
ATOM 707 N N . ALA A 1 91 ? 0.194 -7.642 0.305 1.00 90.44 91 ALA A N 1
ATOM 708 C CA . ALA A 1 91 ? 1.014 -8.437 1.220 1.00 90.44 91 ALA A CA 1
ATOM 709 C C . ALA A 1 91 ? 0.826 -9.955 1.028 1.00 90.44 91 ALA A C 1
ATOM 711 O O . ALA A 1 91 ? 1.727 -10.737 1.348 1.00 90.44 91 ALA A O 1
ATOM 712 N N . GLU A 1 92 ? -0.338 -10.373 0.533 1.00 88.75 92 GLU A N 1
ATOM 713 C CA . GLU A 1 92 ? -0.608 -11.756 0.140 1.00 88.75 92 GLU A CA 1
ATOM 714 C C . GLU A 1 92 ? 0.164 -12.121 -1.138 1.00 88.75 92 GLU A C 1
ATOM 716 O O . GLU A 1 92 ? 0.792 -13.177 -1.184 1.00 88.75 92 GLU A O 1
ATOM 721 N N . ASP A 1 93 ? 0.188 -11.216 -2.121 1.00 86.56 93 ASP A N 1
ATOM 722 C CA . ASP A 1 93 ? 0.801 -11.446 -3.433 1.00 86.56 93 ASP A CA 1
ATOM 723 C C . ASP A 1 93 ? 2.333 -11.232 -3.470 1.00 86.56 93 ASP A C 1
ATOM 725 O O . ASP A 1 93 ? 3.010 -11.824 -4.315 1.00 86.56 93 ASP A O 1
ATOM 729 N N . ASP A 1 94 ? 2.902 -10.396 -2.587 1.00 85.75 94 ASP A N 1
ATOM 730 C CA . ASP A 1 94 ? 4.321 -9.999 -2.621 1.00 85.75 94 ASP A CA 1
ATOM 731 C C . ASP A 1 94 ? 5.036 -10.205 -1.269 1.00 85.75 94 ASP A C 1
ATOM 733 O O . ASP A 1 94 ? 4.817 -9.499 -0.277 1.00 85.75 94 ASP A O 1
ATOM 737 N N . ASP A 1 95 ? 5.971 -11.161 -1.249 1.00 86.50 95 ASP A N 1
ATOM 738 C CA . ASP A 1 95 ? 6.793 -11.498 -0.081 1.00 86.50 95 ASP A CA 1
ATOM 739 C C . ASP A 1 95 ? 7.651 -10.328 0.420 1.00 86.50 95 ASP A C 1
ATOM 741 O O . ASP A 1 95 ? 7.903 -10.228 1.624 1.00 86.50 95 ASP A O 1
ATOM 745 N N . SER A 1 96 ? 8.099 -9.431 -0.463 1.00 85.19 96 SER A N 1
ATOM 746 C CA . SER A 1 96 ? 8.872 -8.253 -0.065 1.00 85.19 96 SER A CA 1
ATOM 747 C C . SER A 1 96 ? 7.986 -7.232 0.646 1.00 85.19 96 SER A C 1
ATOM 749 O O . SER A 1 96 ? 8.409 -6.675 1.656 1.00 85.19 96 SER A O 1
ATOM 751 N N . ILE A 1 97 ? 6.737 -7.044 0.195 1.00 88.94 97 ILE A N 1
ATOM 752 C CA . ILE A 1 97 ? 5.749 -6.188 0.869 1.00 88.94 97 ILE A CA 1
ATOM 753 C C . ILE A 1 97 ? 5.419 -6.767 2.242 1.00 88.94 97 ILE A C 1
ATOM 755 O O . ILE A 1 97 ? 5.447 -6.045 3.243 1.00 88.94 97 ILE A O 1
ATOM 759 N N . ARG A 1 98 ? 5.185 -8.082 2.318 1.00 89.69 98 ARG A N 1
ATOM 760 C CA . ARG A 1 98 ? 4.926 -8.777 3.584 1.00 89.69 98 ARG A CA 1
ATOM 761 C C . ARG A 1 98 ? 6.097 -8.650 4.556 1.00 89.69 98 ARG A C 1
ATOM 763 O O . ARG A 1 98 ? 5.904 -8.281 5.716 1.00 89.69 98 ARG A O 1
ATOM 770 N N . MET A 1 99 ? 7.318 -8.901 4.085 1.00 87.38 99 MET A N 1
ATOM 771 C CA . MET A 1 99 ? 8.530 -8.777 4.895 1.00 87.38 99 MET A CA 1
ATOM 772 C C . MET A 1 99 ? 8.769 -7.331 5.335 1.00 87.38 99 MET A C 1
ATOM 774 O O . MET A 1 99 ? 9.105 -7.091 6.496 1.00 87.38 99 MET A O 1
ATOM 778 N N . SER A 1 100 ? 8.547 -6.356 4.453 1.00 88.69 100 SER A N 1
ATOM 779 C CA . SER A 1 100 ? 8.592 -4.937 4.799 1.00 88.69 100 SER A CA 1
ATOM 780 C C . SER A 1 100 ? 7.598 -4.615 5.913 1.00 88.69 100 SER A C 1
ATOM 782 O O . SER A 1 100 ? 7.992 -4.037 6.919 1.00 88.69 100 SER A O 1
ATOM 784 N N . LEU A 1 101 ? 6.338 -5.044 5.829 1.00 90.81 101 LEU A N 1
ATOM 785 C CA . LEU A 1 101 ? 5.356 -4.814 6.900 1.00 90.81 101 LEU A CA 1
ATOM 786 C C . LEU A 1 101 ? 5.781 -5.445 8.239 1.00 90.81 101 LEU A C 1
ATOM 788 O O . LEU A 1 101 ? 5.593 -4.836 9.289 1.00 90.81 101 LEU A O 1
ATOM 792 N N . LEU A 1 102 ? 6.400 -6.629 8.221 1.00 86.88 102 LEU A N 1
ATOM 793 C CA . LEU A 1 102 ? 6.875 -7.314 9.432 1.00 86.88 102 LEU A CA 1
ATOM 794 C C . LEU A 1 102 ? 8.136 -6.694 10.051 1.00 86.88 102 LEU A C 1
ATOM 796 O O . LEU A 1 102 ? 8.336 -6.785 11.262 1.00 86.88 102 LEU A O 1
ATOM 800 N N . THR A 1 103 ? 9.001 -6.093 9.235 1.00 83.06 103 THR A N 1
ATOM 801 C CA . THR A 1 103 ? 10.312 -5.576 9.667 1.00 83.06 103 THR A CA 1
ATOM 802 C C . THR A 1 103 ? 10.343 -4.061 9.865 1.00 83.06 103 THR A C 1
ATOM 804 O O . THR A 1 103 ? 11.301 -3.534 10.432 1.00 83.06 103 THR A O 1
ATOM 807 N N . THR A 1 104 ? 9.301 -3.349 9.431 1.00 75.69 104 THR A N 1
ATOM 808 C CA . THR A 1 104 ? 9.201 -1.885 9.512 1.00 75.69 104 THR A CA 1
ATOM 809 C C . THR A 1 104 ? 8.246 -1.420 10.616 1.00 75.69 104 THR A C 1
ATOM 811 O O . THR A 1 104 ? 7.696 -2.206 11.387 1.00 75.69 104 THR A O 1
ATOM 814 N N . GLY A 1 105 ? 8.044 -0.101 10.713 1.00 80.44 105 GLY A N 1
ATOM 815 C CA . GLY A 1 105 ? 7.231 0.551 11.742 1.00 80.44 105 GLY A CA 1
ATOM 816 C C . GLY A 1 105 ? 5.742 0.183 11.760 1.00 80.44 105 GLY A C 1
ATOM 817 O O . GLY A 1 105 ? 5.040 0.665 12.645 1.00 80.44 105 GLY A O 1
ATOM 818 N N . PHE A 1 106 ? 5.249 -0.675 10.856 1.00 89.88 106 PHE A N 1
ATOM 819 C CA . PHE A 1 106 ? 3.837 -1.064 10.799 1.00 89.88 106 PHE A CA 1
ATOM 820 C C . PHE A 1 106 ? 3.334 -1.690 12.108 1.00 89.88 106 PHE A C 1
ATOM 822 O O . PHE A 1 106 ? 2.266 -1.311 12.582 1.00 89.88 106 PHE A O 1
ATOM 829 N N . LEU A 1 107 ? 4.107 -2.568 12.762 1.00 88.44 107 LEU A N 1
ATOM 830 C CA . LEU A 1 107 ? 3.712 -3.106 14.074 1.00 88.44 107 LEU A CA 1
ATOM 831 C C . LEU A 1 107 ? 3.599 -1.997 15.138 1.00 88.44 107 LEU A C 1
ATOM 833 O O . LEU A 1 107 ? 2.705 -2.028 15.984 1.00 88.44 107 LEU A O 1
ATOM 837 N N . GLY A 1 108 ? 4.466 -0.984 15.058 1.00 88.44 108 GLY A N 1
ATOM 838 C CA . GLY A 1 108 ? 4.377 0.223 15.880 1.00 88.44 108 GLY A CA 1
ATOM 839 C C . GLY A 1 108 ? 3.107 1.027 15.592 1.00 88.44 108 GLY A C 1
ATOM 840 O O . GLY A 1 108 ? 2.450 1.480 16.528 1.00 88.44 108 GLY A O 1
ATOM 841 N N . THR A 1 109 ? 2.709 1.137 14.321 1.00 89.88 109 THR A N 1
ATOM 842 C CA . THR A 1 109 ? 1.432 1.739 13.911 1.00 89.88 109 THR A CA 1
ATOM 843 C C . THR A 1 109 ? 0.247 0.972 14.487 1.00 89.88 109 THR A C 1
ATOM 845 O O . THR A 1 109 ? -0.628 1.589 15.087 1.00 89.88 109 THR A O 1
ATOM 848 N N . VAL A 1 110 ? 0.237 -0.364 14.397 1.00 91.19 110 VAL A N 1
ATOM 849 C CA . VAL A 1 110 ? -0.804 -1.206 15.016 1.00 91.19 110 VAL A CA 1
ATOM 850 C C . VAL A 1 110 ? -0.905 -0.915 16.510 1.00 91.19 110 VAL A C 1
ATOM 852 O O . VAL A 1 110 ? -1.987 -0.616 17.016 1.00 91.19 110 VAL A O 1
ATOM 855 N N . GLN A 1 111 ? 0.225 -0.960 17.220 1.00 89.62 111 GLN A N 1
ATOM 856 C CA . GLN A 1 111 ? 0.249 -0.700 18.653 1.00 89.62 111 GLN A CA 1
ATOM 857 C C . GLN A 1 111 ? -0.279 0.701 18.969 1.00 89.62 111 GLN A C 1
ATOM 859 O O . GLN A 1 111 ? -1.118 0.838 19.857 1.00 89.62 111 GLN A O 1
ATOM 864 N N . HIS A 1 112 ? 0.179 1.733 18.260 1.00 88.81 112 HIS A N 1
ATOM 865 C CA . HIS A 1 112 ? -0.246 3.112 18.483 1.00 88.81 112 HIS A CA 1
ATOM 866 C C . HIS A 1 112 ? -1.755 3.286 18.255 1.00 88.81 112 HIS A C 1
ATOM 868 O O . HIS A 1 112 ? -2.448 3.842 19.108 1.00 88.81 112 HIS A O 1
ATOM 874 N N . THR A 1 113 ? -2.282 2.747 17.154 1.00 90.19 113 THR A N 1
ATOM 875 C CA . THR A 1 113 ? -3.699 2.855 16.778 1.00 90.19 113 THR A CA 1
ATOM 876 C C . THR A 1 113 ? -4.627 2.164 17.777 1.00 90.19 113 THR A C 1
ATOM 878 O O . THR A 1 113 ? -5.719 2.674 18.039 1.00 90.19 113 THR A O 1
ATOM 881 N N . LEU A 1 114 ? -4.188 1.050 18.374 1.00 88.06 114 LEU A N 1
ATOM 882 C CA . LEU A 1 114 ? -4.949 0.300 19.381 1.00 88.06 114 LEU A CA 1
ATOM 883 C C . LEU A 1 114 ? -4.741 0.814 20.818 1.00 88.06 114 LEU A C 1
ATOM 885 O O . LEU A 1 114 ? -5.635 0.688 21.653 1.00 88.06 114 LEU A O 1
ATOM 889 N N . SER A 1 115 ? -3.576 1.393 21.129 1.00 82.69 115 SER A N 1
ATOM 890 C CA . SER A 1 115 ? -3.252 1.884 22.481 1.00 82.69 115 SER A CA 1
ATOM 891 C C . SER A 1 115 ? -3.901 3.229 22.800 1.00 82.69 115 SER A C 1
ATOM 893 O O . SER A 1 115 ? -4.065 3.554 23.976 1.00 82.69 115 SER A O 1
ATOM 895 N N . PHE A 1 116 ? -4.298 4.004 21.785 1.00 63.25 116 PHE A N 1
ATOM 896 C CA . PHE A 1 116 ? -4.895 5.331 21.974 1.00 63.25 116 PHE A CA 1
ATOM 897 C C . PHE A 1 116 ? -6.207 5.302 22.787 1.00 63.25 116 PHE A C 1
ATOM 899 O O . PHE A 1 116 ? -6.566 6.293 23.419 1.00 63.25 116 PHE A O 1
ATOM 906 N N . ASP A 1 117 ? -6.883 4.151 22.869 1.00 56.38 117 ASP A N 1
ATOM 907 C CA . ASP A 1 117 ? -8.078 3.981 23.707 1.00 56.38 117 ASP A CA 1
ATOM 908 C C . ASP A 1 117 ? -7.780 3.629 25.176 1.00 56.38 117 ASP A C 1
ATOM 910 O O . ASP A 1 117 ? -8.642 3.808 26.040 1.00 56.38 117 ASP A O 1
ATOM 914 N N . GLN A 1 118 ? -6.577 3.138 25.503 1.00 53.16 118 GLN A N 1
ATOM 915 C CA . GLN A 1 118 ? -6.258 2.687 26.867 1.00 53.16 118 GLN A CA 1
ATOM 916 C C . GLN A 1 118 ? -5.999 3.843 27.845 1.00 53.16 118 GLN A C 1
ATOM 918 O O . GLN A 1 118 ? -6.188 3.676 29.050 1.00 53.16 118 GLN A O 1
ATOM 923 N N . GLN A 1 119 ? -5.654 5.040 27.359 1.00 50.75 119 GLN A N 1
ATOM 924 C CA . GLN A 1 119 ? -5.397 6.205 28.221 1.00 50.75 119 GLN A CA 1
ATOM 925 C C . GLN A 1 119 ? -6.648 6.763 28.929 1.00 50.75 119 GLN A C 1
ATOM 927 O O . GLN A 1 119 ? -6.519 7.601 29.817 1.00 50.75 119 GLN A O 1
ATOM 932 N N . LYS A 1 120 ? -7.859 6.281 28.613 1.00 51.81 120 LYS A N 1
ATOM 933 C CA . LYS A 1 120 ? -9.100 6.734 29.267 1.00 51.81 120 LYS A CA 1
ATOM 934 C C . LYS A 1 120 ? -9.460 6.029 30.579 1.00 51.81 120 LYS A C 1
ATOM 936 O O . LYS A 1 120 ? -10.365 6.505 31.260 1.00 51.81 120 LYS A O 1
ATOM 941 N N . GLN A 1 121 ? -8.814 4.922 30.963 1.00 47.66 121 GLN A N 1
ATOM 942 C CA . GLN A 1 121 ? -9.237 4.172 32.163 1.00 47.66 121 GLN A CA 1
ATOM 943 C C . GLN A 1 121 ? -8.479 4.500 33.458 1.00 47.66 121 GLN A C 1
ATOM 945 O O . GLN A 1 121 ? -8.928 4.078 34.523 1.00 47.66 121 GLN A O 1
ATOM 950 N N . THR A 1 122 ? -7.394 5.281 33.423 1.00 46.88 122 THR A N 1
ATOM 951 C CA . THR A 1 122 ? -6.574 5.534 34.628 1.00 46.88 122 THR A CA 1
ATOM 952 C C . THR A 1 122 ? -6.602 6.954 35.186 1.00 46.88 122 THR A C 1
ATOM 954 O O . THR A 1 122 ? -6.123 7.143 36.301 1.00 46.88 122 THR A O 1
ATOM 957 N N . GLU A 1 123 ? -7.210 7.942 34.524 1.00 42.28 123 GLU A N 1
ATOM 958 C CA . GLU A 1 123 ? -7.259 9.310 35.065 1.00 42.28 123 GLU A CA 1
ATOM 959 C C . GLU A 1 123 ? -8.690 9.784 35.329 1.00 42.28 123 GLU A C 1
ATOM 961 O O . GLU A 1 123 ? -9.469 10.157 34.455 1.00 42.28 123 GLU A O 1
ATOM 966 N N . SER A 1 124 ? -9.039 9.742 36.612 1.00 45.75 124 SER A N 1
ATOM 967 C CA . SER A 1 124 ? -10.263 10.312 37.153 1.00 45.75 124 SER A CA 1
ATOM 968 C C . SER A 1 124 ? -10.281 11.837 37.007 1.00 45.75 124 SER A C 1
ATOM 970 O O . SER A 1 124 ? -9.387 12.516 37.494 1.00 45.75 124 SER A O 1
ATOM 972 N N . LYS A 1 125 ? -11.400 12.350 36.478 1.00 50.88 125 LYS A N 1
ATOM 973 C CA . LYS A 1 125 ? -12.010 13.663 36.763 1.00 50.88 125 LYS A CA 1
ATOM 974 C C . LYS A 1 125 ? -11.102 14.894 36.609 1.00 50.88 125 LYS A C 1
ATOM 976 O O . LYS A 1 125 ? -10.517 15.362 37.581 1.00 50.88 125 LYS A O 1
ATOM 981 N N . SER A 1 126 ? -11.185 15.561 35.460 1.00 39.88 126 SER A N 1
ATOM 982 C CA . SER A 1 126 ? -11.240 17.030 35.413 1.00 39.88 126 SER A CA 1
ATOM 983 C C . SER A 1 126 ? -11.896 17.517 34.126 1.00 39.88 126 SER A C 1
ATOM 985 O O . SER A 1 126 ? -11.574 17.096 33.022 1.00 39.88 126 SER A O 1
ATOM 987 N N . SER A 1 127 ? -12.874 18.391 34.314 1.00 49.00 127 SER A N 1
ATOM 988 C CA . SER A 1 127 ? -13.726 18.998 33.304 1.00 49.00 127 SER A CA 1
ATOM 989 C C . SER A 1 127 ? -12.926 19.909 32.370 1.00 49.00 127 SER A C 1
ATOM 991 O O . SER A 1 127 ? -12.361 20.897 32.826 1.00 49.00 127 SER A O 1
ATOM 993 N N . SER A 1 128 ? -12.939 19.649 31.064 1.00 38.88 128 SER A N 1
ATOM 994 C CA . SER A 1 128 ? -12.889 20.699 30.036 1.00 38.88 128 SER A CA 1
ATOM 995 C C . SER A 1 128 ? -13.250 20.123 28.667 1.00 38.88 128 SER A C 1
ATOM 997 O O . SER A 1 128 ? -12.830 19.033 28.293 1.00 38.88 128 SER A O 1
ATOM 999 N N . SER A 1 129 ? -14.092 20.861 27.946 1.00 45.69 129 SER A N 1
ATOM 1000 C CA . SER A 1 129 ? -14.558 20.564 26.593 1.00 45.69 129 SER A CA 1
ATOM 1001 C C . SER A 1 129 ? -13.380 20.476 25.620 1.00 45.69 129 SER A C 1
ATOM 1003 O O . SER A 1 129 ? -12.934 21.496 25.104 1.00 45.69 129 SER A O 1
ATOM 1005 N N . SER A 1 130 ? -12.916 19.263 25.339 1.00 40.66 130 SER A N 1
ATOM 1006 C CA . SER A 1 130 ? -12.078 18.957 24.181 1.00 40.66 130 SER A CA 1
ATOM 1007 C C . SER A 1 130 ? -12.774 17.844 23.414 1.00 40.66 130 SER A C 1
ATOM 1009 O O . SER A 1 130 ? -13.111 16.818 24.001 1.00 40.66 130 SER A O 1
ATOM 1011 N N . GLN A 1 131 ? -13.058 18.062 22.130 1.00 46.81 131 GLN A N 1
ATOM 1012 C CA . GLN A 1 131 ? -13.537 16.999 21.251 1.00 46.81 131 GLN A CA 1
ATOM 1013 C C . GLN A 1 131 ? -12.509 15.865 21.293 1.00 46.81 131 GLN A C 1
ATOM 1015 O O . GLN A 1 131 ? -11.359 16.041 20.897 1.00 46.81 131 GLN A O 1
ATOM 1020 N N . GLU A 1 132 ? -12.916 14.741 21.873 1.00 46.31 132 GLU A N 1
ATOM 1021 C CA . GLU A 1 132 ? -12.083 13.567 22.085 1.00 46.31 132 GLU A CA 1
ATOM 1022 C C . GLU A 1 132 ? -11.671 12.981 20.729 1.00 46.31 132 GLU A C 1
ATOM 1024 O O . GLU A 1 132 ? -12.510 12.476 19.984 1.00 46.31 132 GLU A O 1
ATOM 1029 N N . ILE A 1 133 ? -10.383 13.034 20.394 1.00 59.16 133 ILE A N 1
ATOM 1030 C CA . ILE A 1 133 ? -9.845 12.384 19.193 1.00 59.16 133 ILE A CA 1
ATOM 1031 C C . ILE A 1 133 ? -9.618 10.906 19.542 1.00 59.16 133 ILE A C 1
ATOM 1033 O O . ILE A 1 133 ? -8.497 10.485 19.797 1.00 59.16 133 ILE A O 1
ATOM 1037 N N . SER A 1 134 ? -10.691 10.120 19.654 1.00 75.31 134 SER A N 1
ATOM 1038 C CA . SER A 1 134 ? -10.574 8.654 19.656 1.00 75.31 134 SER A CA 1
ATOM 1039 C C . SER A 1 134 ? -10.377 8.193 18.214 1.00 75.31 134 SER A C 1
ATOM 1041 O O . SER A 1 134 ? -11.009 8.727 17.296 1.00 75.31 134 SER A O 1
ATOM 1043 N N . THR A 1 135 ? -9.473 7.236 17.995 1.00 84.38 135 THR A N 1
ATOM 1044 C CA . THR A 1 135 ? -9.312 6.621 16.677 1.00 84.38 135 THR A CA 1
ATOM 1045 C C . THR A 1 135 ? -10.640 5.961 16.287 1.00 84.38 135 THR A C 1
ATOM 1047 O O . THR A 1 135 ? -11.212 5.231 17.099 1.00 84.38 135 THR A O 1
ATOM 1050 N N . PRO A 1 136 ? -11.176 6.215 15.080 1.00 90.06 136 PRO A N 1
ATOM 1051 C CA . PRO A 1 136 ? -12.430 5.597 14.672 1.00 90.06 136 PRO A CA 1
ATOM 1052 C C . PRO A 1 136 ? -12.324 4.069 14.669 1.00 90.06 136 PRO A C 1
ATOM 1054 O O . PRO A 1 136 ? -11.297 3.514 14.271 1.00 90.06 136 PRO A O 1
ATOM 1057 N N . ASP A 1 137 ? -13.394 3.381 15.063 1.00 91.62 137 ASP A N 1
ATOM 1058 C CA . ASP A 1 137 ? -13.389 1.916 15.166 1.00 91.62 137 ASP A CA 1
ATOM 1059 C C . ASP A 1 137 ? -13.101 1.235 13.824 1.00 91.62 137 ASP A C 1
ATOM 1061 O O . ASP A 1 137 ? -12.427 0.205 13.780 1.00 91.62 137 ASP A O 1
ATOM 1065 N N . HIS A 1 138 ? -13.519 1.852 12.714 1.00 94.00 138 HIS A N 1
ATOM 1066 C CA . HIS A 1 138 ? -13.209 1.351 11.378 1.00 94.00 138 HIS A CA 1
ATOM 1067 C C . HIS A 1 138 ? -11.707 1.361 11.076 1.00 94.00 138 HIS A C 1
ATOM 1069 O O . HIS A 1 138 ? -11.227 0.442 10.424 1.00 94.00 138 HIS A O 1
ATOM 1075 N N . VAL A 1 139 ? -10.947 2.339 11.587 1.00 95.00 139 VAL A N 1
ATOM 1076 C CA . VAL A 1 139 ? -9.483 2.401 11.417 1.00 95.00 139 VAL A CA 1
ATOM 1077 C C . VAL A 1 139 ? -8.811 1.276 12.204 1.00 95.00 139 VAL A C 1
ATOM 1079 O O . VAL A 1 139 ? -7.903 0.622 11.695 1.00 95.00 139 VAL A O 1
ATOM 1082 N N . LYS A 1 140 ? -9.278 1.009 13.432 1.00 93.69 140 LYS A N 1
ATOM 1083 C CA . LYS A 1 140 ? -8.770 -0.097 14.263 1.00 93.69 140 LYS A CA 1
ATOM 1084 C C . LYS A 1 140 ? -9.019 -1.441 13.586 1.00 93.69 140 LYS A C 1
ATOM 1086 O O . LYS A 1 140 ? -8.094 -2.241 13.478 1.00 93.69 140 LYS A O 1
ATOM 1091 N N . SER A 1 141 ? -10.243 -1.655 13.096 1.00 93.69 141 SER A N 1
ATOM 1092 C CA . SER A 1 141 ? -10.602 -2.857 12.336 1.00 93.69 141 SER A CA 1
ATOM 1093 C C . SER A 1 141 ? -9.725 -3.000 11.095 1.00 93.69 141 SER A C 1
ATOM 1095 O O . SER A 1 141 ? -9.132 -4.048 10.892 1.00 93.69 141 SER A O 1
ATOM 1097 N N . ALA A 1 142 ? -9.570 -1.931 10.311 1.00 95.06 142 ALA A N 1
ATOM 1098 C CA . ALA A 1 142 ? -8.805 -1.946 9.071 1.00 95.06 142 ALA A CA 1
ATOM 1099 C C . ALA A 1 142 ? -7.317 -2.287 9.284 1.00 95.06 142 ALA A C 1
ATOM 1101 O O . ALA A 1 142 ? -6.747 -3.061 8.519 1.00 95.06 142 ALA A O 1
ATOM 1102 N N . ILE A 1 143 ? -6.686 -1.752 10.334 1.00 94.44 143 ILE A N 1
ATOM 1103 C CA . ILE A 1 143 ? -5.297 -2.085 10.687 1.00 94.44 143 ILE A CA 1
ATOM 1104 C C . ILE A 1 143 ? -5.172 -3.532 11.190 1.00 94.44 143 ILE A C 1
ATOM 1106 O O . ILE A 1 143 ? -4.215 -4.225 10.836 1.00 94.44 143 ILE A O 1
ATOM 1110 N N . LEU A 1 144 ? -6.134 -4.004 11.990 1.00 93.75 144 LEU A N 1
ATOM 1111 C CA . LEU A 1 144 ? -6.175 -5.394 12.451 1.00 93.75 144 LEU A CA 1
ATOM 1112 C C . LEU A 1 144 ? -6.362 -6.378 11.292 1.00 93.75 144 LEU A C 1
ATOM 1114 O O . LEU A 1 144 ? -5.696 -7.409 11.281 1.00 93.75 144 LEU A O 1
ATOM 1118 N N . ASP A 1 145 ? -7.200 -6.051 10.308 1.00 93.56 145 ASP A N 1
ATOM 1119 C CA . ASP A 1 145 ? -7.416 -6.882 9.119 1.00 93.56 145 ASP A CA 1
ATOM 1120 C C . ASP A 1 145 ? -6.104 -7.098 8.349 1.00 93.56 145 ASP A C 1
ATOM 1122 O O . ASP A 1 145 ? -5.775 -8.228 7.988 1.00 93.56 145 ASP A O 1
ATOM 1126 N N . VAL A 1 146 ? -5.310 -6.036 8.162 1.00 93.75 146 VAL A N 1
ATOM 1127 C CA . VAL A 1 146 ? -3.987 -6.128 7.520 1.00 93.75 146 VAL A CA 1
ATOM 1128 C C . VAL A 1 146 ? -3.037 -6.999 8.343 1.00 93.75 146 VAL A C 1
ATOM 1130 O O . VAL A 1 146 ? -2.380 -7.876 7.786 1.00 93.75 146 VAL A O 1
ATOM 1133 N N . LEU A 1 147 ? -2.985 -6.811 9.668 1.00 93.12 147 LEU A N 1
ATOM 1134 C CA . LEU A 1 147 ? -2.146 -7.639 10.542 1.00 93.12 147 LEU A CA 1
ATOM 1135 C C . LEU A 1 147 ? -2.532 -9.122 10.460 1.00 93.12 147 LEU A C 1
ATOM 1137 O O . LEU A 1 147 ? -1.659 -9.982 10.365 1.00 93.12 147 LEU A O 1
ATOM 1141 N N . LEU A 1 148 ? -3.831 -9.424 10.500 1.00 90.81 148 LEU A N 1
ATOM 1142 C CA . LEU A 1 148 ? -4.324 -10.792 10.399 1.00 90.81 148 LEU A CA 1
ATOM 1143 C C . LEU A 1 148 ? -3.966 -11.407 9.048 1.00 90.81 148 LEU A C 1
ATOM 1145 O O . LEU A 1 148 ? -3.562 -12.563 9.032 1.00 90.81 148 LEU A O 1
ATOM 1149 N N . MET A 1 149 ? -4.071 -10.668 7.941 1.00 89.38 149 MET A N 1
ATOM 1150 C CA . MET A 1 149 ? -3.651 -11.171 6.628 1.00 89.38 149 MET A CA 1
ATOM 1151 C C . MET A 1 149 ? -2.160 -11.516 6.614 1.00 89.38 149 MET A C 1
ATOM 1153 O O . MET A 1 149 ? -1.808 -12.657 6.335 1.00 89.38 149 MET A O 1
ATOM 1157 N N . ILE A 1 150 ? -1.294 -10.593 7.043 1.00 88.06 150 ILE A N 1
ATOM 1158 C CA . ILE A 1 150 ? 0.162 -10.813 7.082 1.00 88.06 150 ILE A CA 1
ATOM 1159 C C . ILE A 1 150 ? 0.536 -12.062 7.900 1.00 88.06 150 ILE A C 1
ATOM 1161 O O . ILE A 1 150 ? 1.471 -12.775 7.538 1.00 88.06 150 ILE A O 1
ATOM 1165 N N . LEU A 1 151 ? -0.172 -12.327 9.004 1.00 86.12 151 LEU A N 1
ATOM 1166 C CA . LEU A 1 151 ? 0.085 -13.484 9.867 1.00 86.12 151 LEU A CA 1
ATOM 1167 C C . LEU A 1 151 ? -0.493 -14.798 9.320 1.00 86.12 151 LEU A C 1
ATOM 1169 O O . LEU A 1 151 ? 0.067 -15.858 9.595 1.00 86.12 151 LEU A O 1
ATOM 1173 N N . HIS A 1 152 ? -1.603 -14.754 8.578 1.00 82.75 152 HIS A N 1
ATOM 1174 C CA . HIS A 1 152 ? -2.237 -15.953 8.020 1.00 82.75 152 HIS A CA 1
ATOM 1175 C C . HIS A 1 152 ? -1.625 -16.412 6.693 1.00 82.75 152 HIS A C 1
ATOM 1177 O O . HIS A 1 152 ? -1.719 -17.598 6.389 1.00 82.75 152 HIS A O 1
ATOM 1183 N N . SER A 1 153 ? -0.977 -15.531 5.927 1.00 68.19 153 SER A N 1
ATOM 1184 C CA . SER A 1 153 ? -0.335 -15.855 4.640 1.00 68.19 153 SER A CA 1
ATOM 1185 C C . SER A 1 153 ? 1.001 -16.624 4.779 1.00 68.19 153 SER A C 1
ATOM 1187 O O . SER A 1 153 ? 1.930 -16.380 4.011 1.00 68.19 153 SER A O 1
ATOM 1189 N N . SER A 1 154 ? 1.126 -17.515 5.776 1.00 55.53 154 SER A N 1
ATOM 1190 C CA . SER A 1 154 ? 2.340 -18.309 6.074 1.00 55.53 154 SER A CA 1
ATOM 1191 C C . SER A 1 154 ? 2.342 -19.693 5.430 1.00 55.53 154 SER A C 1
ATOM 1193 O O . SER A 1 154 ? 1.291 -20.370 5.487 1.00 55.53 154 SER A O 1
#

Foldseek 3Di:
DDPPPPPDQPPVLVVCVVDCNLVVLVVQCPPPDPDPSNLVSCLVCQLSVCSVPDPDLLSSLVSNLPSLLVQLQDPDLVSVQVSLVVLLVCLLVDVSNLVSCVVDCLVVVLCVLVCLVVVPPPDDDDDDDDDDPRRDPSSNVSSVSSVVSSVVSD

Secondary structure (DSSP, 8-state):
-------PPPHHHHHHHHSSHHHHHHTT--TT--SHHHHHHHHHHHHHHHHHH---HHHHHHHHHHHHHHHHT-S-HHHHHHHHHHHHHHHHH-HHHHHHHHHSTHHHHHHHHHHTTGGGSS-----------PPPHHHHHHHHHHHHHHHH--

Organism: NCBI:txid222440

pLDDT: mean 78.63, std 16.07, range [38.88, 95.06]

Sequence (154 aa):
MDLKSSNKSPECLDEFCDQEIPQVLKKFLGPKEQDEKFVLSTTILHIVGVYDKISDDIIRSNAAIEPLIQIIHSPNENRSKAASKTLGELAEDDDSIRMSLLTTGFLGTVQHTLSFDQQKQTESKSSSSSQEISTPDHVKSAILDVLLMILHSS

InterPro domains:
  IPR000225 Armadillo [PS50176] (63-105)
  IPR011989 Armadillo-like helical [G3DSA:1.25.10.10] (2-154)
  IPR016024 Armadillo-type fold [SSF48371] (9-117)

Radius of gyration: 19.09 Å; chains: 1; bounding box: 45×43×59 Å